Protein AF-A0A284VIN7-F1 (afdb_monomer_lite)

Secondary structure (DSSP, 8-state):
--PPPPHHHHHHTT--S-EEEEEETTEEEEEE--S---PPPSSHHHHHHHHHHHHHHHHHHHHTTSEEEEETTEEEE---

pLDDT: mean 78.19, std 10.75, range [51.03, 91.62]

Structure (mmCIF, N/CA/C/O backbone):
data_AF-A0A284VIN7-F1
#
_entry.id   AF-A0A284VIN7-F1
#
loop_
_atom_site.group_PDB
_atom_site.id
_atom_site.type_symbol
_atom_site.label_atom_id
_atom_site.label_alt_id
_atom_site.label_comp_id
_atom_site.label_asym_id
_atom_site.label_entity_id
_atom_site.label_seq_id
_atom_site.pdbx_PDB_ins_code
_atom_site.Cartn_x
_atom_site.Cartn_y
_atom_site.Cartn_z
_atom_site.occupancy
_atom_site.B_iso_or_equiv
_atom_site.auth_seq_id
_atom_site.auth_comp_id
_atom_site.auth_asym_id
_atom_site.auth_atom_id
_atom_site.pdbx_PDB_model_num
ATOM 1 N N . MET A 1 1 ? 18.593 8.035 -10.524 1.00 51.88 1 MET A N 1
ATOM 2 C CA . MET A 1 1 ? 18.074 7.992 -11.910 1.00 51.88 1 MET A CA 1
ATOM 3 C C . MET A 1 1 ? 16.904 7.027 -11.938 1.00 51.88 1 MET A C 1
ATOM 5 O O . MET A 1 1 ? 17.008 5.981 -11.314 1.00 51.88 1 MET A O 1
ATOM 9 N N . GLY A 1 2 ? 15.796 7.404 -12.574 1.00 79.00 2 GLY A N 1
ATOM 10 C CA . GLY A 1 2 ? 14.589 6.580 -12.682 1.00 79.00 2 GLY A CA 1
ATOM 11 C C . GLY A 1 2 ? 14.197 6.370 -14.142 1.00 79.00 2 GLY A C 1
ATOM 12 O O . GLY A 1 2 ? 14.717 7.051 -15.024 1.00 79.00 2 GLY A O 1
ATOM 13 N N . ILE A 1 3 ? 13.292 5.425 -14.386 1.00 83.06 3 ILE A N 1
ATOM 14 C CA . ILE A 1 3 ? 12.706 5.182 -15.707 1.00 83.06 3 ILE A CA 1
ATOM 15 C C . ILE A 1 3 ? 11.409 5.988 -15.786 1.00 83.06 3 ILE A C 1
ATOM 17 O O . ILE A 1 3 ? 10.551 5.861 -14.914 1.00 83.06 3 ILE A O 1
ATOM 21 N N . ILE A 1 4 ? 11.269 6.825 -16.814 1.00 86.69 4 ILE A N 1
ATOM 22 C CA . ILE A 1 4 ? 10.023 7.550 -17.079 1.00 86.69 4 ILE A CA 1
ATOM 23 C C . ILE A 1 4 ? 9.115 6.626 -17.890 1.00 86.69 4 ILE A C 1
ATOM 25 O O . ILE A 1 4 ? 9.470 6.234 -19.001 1.00 86.69 4 ILE A O 1
ATOM 29 N N . ILE A 1 5 ? 7.956 6.277 -17.330 1.00 84.44 5 ILE A N 1
ATOM 30 C CA . ILE A 1 5 ? 6.943 5.462 -18.009 1.00 84.44 5 ILE A CA 1
ATOM 31 C C . ILE A 1 5 ? 5.902 6.401 -18.636 1.00 84.44 5 ILE A C 1
ATOM 33 O O . ILE A 1 5 ? 5.341 7.239 -17.925 1.00 84.44 5 ILE A O 1
ATOM 37 N N . PRO A 1 6 ? 5.623 6.287 -19.947 1.00 89.38 6 PRO A N 1
ATOM 38 C CA . PRO A 1 6 ? 4.561 7.045 -20.596 1.00 89.38 6 PRO A CA 1
ATOM 39 C C . PRO A 1 6 ? 3.187 6.843 -19.945 1.00 89.38 6 PRO A C 1
ATOM 41 O O . PRO A 1 6 ? 2.800 5.727 -19.602 1.00 89.38 6 PRO A O 1
ATOM 44 N N . GLN A 1 7 ? 2.411 7.924 -19.844 1.00 86.00 7 GLN A N 1
ATOM 45 C CA . GLN A 1 7 ? 1.115 7.925 -19.159 1.00 86.00 7 GLN A CA 1
ATOM 46 C C . GLN A 1 7 ? 0.100 6.940 -19.757 1.00 86.00 7 GLN A C 1
ATOM 48 O O . GLN A 1 7 ? -0.664 6.338 -19.009 1.00 86.00 7 GLN A O 1
ATOM 53 N N . TYR A 1 8 ? 0.099 6.749 -21.080 1.00 91.62 8 TYR A N 1
ATOM 54 C CA . TYR A 1 8 ? -0.849 5.846 -21.742 1.00 91.62 8 TYR A CA 1
ATOM 55 C C . TYR A 1 8 ? -0.662 4.382 -21.302 1.00 91.62 8 TYR A C 1
ATOM 57 O O . TYR A 1 8 ? -1.649 3.699 -21.054 1.00 91.62 8 TYR A O 1
ATOM 65 N N . LEU A 1 9 ? 0.581 3.930 -21.080 1.00 87.12 9 LEU A N 1
ATOM 66 C CA . LEU A 1 9 ? 0.860 2.583 -20.562 1.00 87.12 9 LEU A CA 1
ATOM 67 C C . LEU A 1 9 ? 0.332 2.412 -19.135 1.00 87.12 9 LEU A C 1
ATOM 69 O O . LEU A 1 9 ? -0.231 1.378 -18.792 1.00 87.12 9 LEU A O 1
ATOM 73 N N . LEU A 1 10 ? 0.466 3.447 -18.300 1.00 84.44 10 LEU A N 1
ATOM 74 C CA . LEU A 1 10 ? -0.082 3.426 -16.943 1.00 84.44 10 LEU A CA 1
ATOM 75 C C . LEU A 1 10 ? -1.616 3.402 -16.953 1.00 84.44 10 LEU A C 1
ATOM 77 O O . LEU A 1 10 ? -2.212 2.746 -16.103 1.00 84.44 10 LEU A O 1
ATOM 81 N N . GLN A 1 11 ? -2.257 4.086 -17.905 1.00 86.94 11 GLN A N 1
ATOM 82 C CA . GLN A 1 11 ? -3.715 4.075 -18.061 1.00 86.94 11 GLN A CA 1
ATOM 83 C C . GLN A 1 11 ? -4.240 2.699 -18.481 1.00 86.94 11 GLN A C 1
ATOM 85 O O . GLN A 1 11 ? -5.213 2.231 -17.893 1.00 86.94 11 GLN A O 1
ATOM 90 N N . GLU A 1 12 ? -3.574 2.022 -19.421 1.00 86.88 12 GLU A N 1
ATOM 91 C CA . GLU A 1 12 ? -3.911 0.644 -19.817 1.00 86.88 12 GLU A CA 1
ATOM 92 C C . GLU A 1 12 ? -3.811 -0.342 -18.641 1.00 86.88 12 GLU A C 1
ATOM 94 O O . GLU A 1 12 ? -4.580 -1.298 -18.556 1.00 86.88 12 GLU A O 1
ATOM 99 N N . MET A 1 13 ? -2.912 -0.076 -17.689 1.00 82.75 13 MET A N 1
ATOM 100 C CA . MET A 1 13 ? -2.741 -0.863 -16.463 1.00 82.75 13 MET A CA 1
ATOM 101 C C . MET A 1 13 ? -3.698 -0.472 -15.320 1.00 82.75 13 MET A C 1
ATOM 103 O O . MET A 1 13 ? -3.630 -1.075 -14.248 1.00 82.75 13 MET A O 1
ATOM 107 N N . GLY A 1 14 ? -4.569 0.527 -15.509 1.00 83.69 14 GLY A N 1
ATOM 108 C CA . GLY A 1 14 ? -5.505 0.997 -14.480 1.00 83.69 14 GLY A CA 1
ATOM 109 C C . GLY A 1 14 ? -4.913 1.977 -13.461 1.00 83.69 14 GLY A C 1
ATOM 110 O O . GLY A 1 14 ? -5.406 2.045 -12.340 1.00 83.69 14 GLY A O 1
ATOM 111 N N . LEU A 1 15 ? -3.872 2.728 -13.840 1.00 84.50 15 LEU A N 1
ATOM 112 C CA . LEU A 1 15 ? -3.140 3.683 -12.992 1.00 84.50 15 LEU A CA 1
ATOM 113 C C . LEU A 1 15 ? -2.654 3.057 -11.671 1.00 84.50 15 LEU A C 1
ATOM 115 O O . LEU A 1 15 ? -3.014 3.527 -10.589 1.00 84.50 15 LEU A O 1
ATOM 119 N N . PRO A 1 16 ? -1.834 1.992 -11.736 1.00 81.06 16 PRO A N 1
ATOM 120 C CA . PRO A 1 16 ? -1.360 1.326 -10.535 1.00 81.06 16 PRO A CA 1
ATOM 121 C C . PRO A 1 16 ? -0.418 2.242 -9.745 1.00 81.06 16 PRO A C 1
ATOM 123 O O . PRO A 1 16 ? 0.572 2.743 -10.276 1.00 81.06 16 PRO A O 1
ATOM 126 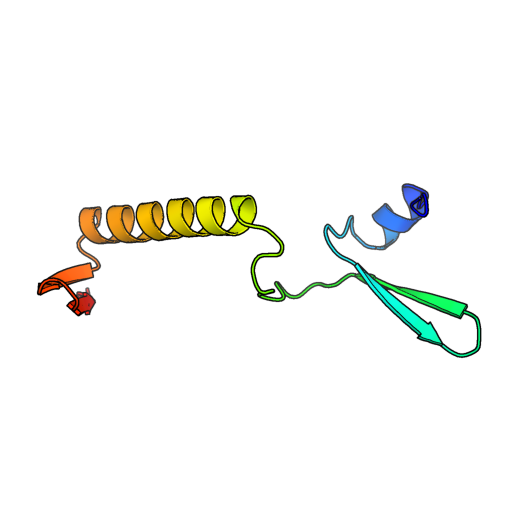N N . GLU A 1 17 ? -0.678 2.403 -8.447 1.00 78.81 17 GLU A N 1
ATOM 127 C CA . GLU A 1 17 ? 0.243 3.093 -7.529 1.00 78.81 17 GLU A CA 1
ATOM 128 C C . GLU A 1 17 ? 1.558 2.315 -7.345 1.00 78.81 17 GLU A C 1
ATOM 130 O O . GLU A 1 17 ? 2.600 2.891 -7.028 1.00 78.81 17 GLU A O 1
ATOM 135 N N . VAL A 1 18 ? 1.517 0.990 -7.544 1.00 79.06 18 VAL A N 1
ATOM 136 C CA . VAL A 1 18 ? 2.655 0.084 -7.369 1.00 79.06 18 VAL A CA 1
ATOM 137 C C . VAL A 1 18 ? 2.703 -0.934 -8.503 1.00 79.06 18 VAL A C 1
ATOM 139 O O . VAL A 1 18 ? 1.710 -1.587 -8.828 1.00 79.06 18 VAL A O 1
ATOM 142 N N . VAL A 1 19 ? 3.899 -1.118 -9.055 1.00 83.69 19 VAL A N 1
ATOM 143 C CA . VAL A 1 19 ? 4.196 -2.136 -10.062 1.00 83.69 19 VAL A CA 1
ATOM 144 C C . VAL A 1 19 ? 5.281 -3.081 -9.559 1.00 83.69 19 VAL A C 1
ATOM 146 O O . VAL A 1 19 ? 6.211 -2.661 -8.866 1.00 83.69 19 VAL A O 1
ATOM 149 N N . ASP A 1 20 ? 5.150 -4.360 -9.891 1.00 84.81 20 ASP A N 1
ATOM 150 C CA . ASP A 1 20 ? 6.239 -5.324 -9.769 1.00 84.81 20 ASP A CA 1
ATOM 151 C C . ASP A 1 20 ? 7.092 -5.281 -11.035 1.00 84.81 20 ASP A C 1
ATOM 153 O O . ASP A 1 20 ? 6.544 -5.190 -12.137 1.00 84.81 20 ASP A O 1
ATOM 157 N N . ILE A 1 21 ? 8.414 -5.332 -10.876 1.00 86.62 21 ILE A N 1
ATOM 158 C CA . ILE A 1 21 ? 9.368 -5.281 -11.986 1.00 86.62 21 ILE A CA 1
ATOM 159 C C . ILE A 1 21 ? 10.240 -6.525 -11.903 1.00 86.62 21 ILE A C 1
ATOM 161 O O . ILE A 1 21 ? 11.051 -6.665 -10.987 1.00 86.62 21 ILE A O 1
ATOM 165 N N . SER A 1 22 ? 10.092 -7.415 -12.881 1.00 88.50 22 SER A N 1
ATOM 166 C CA . SER A 1 22 ? 10.884 -8.640 -12.983 1.00 88.50 22 SER A CA 1
ATOM 167 C C . SER A 1 22 ? 11.711 -8.652 -14.266 1.00 88.50 22 SER A C 1
ATOM 169 O O . SER A 1 22 ? 11.301 -8.126 -15.300 1.00 88.50 22 SER A O 1
ATOM 171 N N . LEU A 1 23 ? 12.910 -9.232 -14.193 1.00 89.25 23 LEU A N 1
ATOM 172 C CA . LEU A 1 23 ? 13.781 -9.419 -15.348 1.00 89.25 23 LEU A CA 1
ATOM 173 C C . LEU A 1 23 ? 13.575 -10.835 -15.890 1.00 89.25 23 LEU A C 1
ATOM 175 O O . LEU A 1 23 ? 13.816 -11.812 -15.183 1.00 89.25 23 LEU A O 1
ATOM 179 N N . THR A 1 24 ? 13.146 -10.959 -17.141 1.00 88.56 24 THR A N 1
ATOM 180 C CA . THR A 1 24 ? 12.904 -12.256 -17.784 1.00 88.56 24 THR A CA 1
ATOM 181 C C . THR A 1 24 ? 13.520 -12.263 -19.175 1.00 88.56 24 THR A C 1
ATOM 183 O O . THR A 1 24 ? 13.122 -11.494 -20.044 1.00 88.56 24 THR A O 1
ATOM 186 N N . GLY A 1 25 ? 14.529 -13.115 -19.393 1.00 77.62 25 GLY A N 1
ATOM 187 C CA . GLY A 1 25 ? 15.125 -13.325 -20.720 1.00 77.62 25 GLY A CA 1
ATOM 188 C C . GLY A 1 25 ? 15.670 -12.058 -21.394 1.00 77.62 25 GLY A C 1
ATOM 189 O O . GLY A 1 25 ? 15.571 -11.927 -22.607 1.00 77.62 25 GLY A O 1
ATOM 190 N N . GLY A 1 26 ? 16.192 -11.102 -20.618 1.00 86.75 26 GLY A N 1
ATOM 191 C CA . GLY A 1 26 ? 16.690 -9.818 -21.135 1.00 86.75 26 GLY A CA 1
ATOM 192 C C . GLY A 1 26 ? 15.623 -8.732 -21.303 1.00 86.75 26 GLY A C 1
ATOM 193 O O . GLY A 1 26 ? 15.952 -7.625 -21.718 1.00 86.75 26 GLY A O 1
ATOM 194 N N . SER A 1 27 ? 14.370 -9.017 -20.943 1.00 84.12 27 SER A N 1
ATOM 195 C CA . SER A 1 27 ? 13.272 -8.047 -20.932 1.00 84.12 27 SER A CA 1
ATOM 196 C C . SER A 1 27 ? 12.877 -7.668 -19.505 1.00 84.12 27 SER A C 1
ATOM 198 O O . SER A 1 27 ? 12.996 -8.472 -18.579 1.00 84.12 27 SER A O 1
ATOM 200 N N . LEU A 1 28 ? 12.388 -6.438 -19.336 1.00 87.12 28 LEU A N 1
ATOM 201 C CA . LEU A 1 28 ? 11.760 -5.959 -18.105 1.00 87.12 28 LEU A CA 1
ATOM 202 C C . LEU A 1 28 ? 10.249 -6.154 -18.217 1.00 87.12 28 LEU A C 1
ATOM 204 O O . LEU A 1 28 ? 9.605 -5.537 -19.065 1.00 87.12 28 LEU A O 1
ATOM 208 N N . VAL A 1 29 ? 9.689 -7.000 -17.360 1.00 87.69 29 VAL A N 1
ATOM 209 C CA . VAL A 1 29 ? 8.244 -7.209 -17.248 1.00 87.69 29 VAL A CA 1
ATOM 210 C C . VAL A 1 29 ? 7.733 -6.374 -16.082 1.00 87.69 29 VAL A C 1
ATOM 212 O O . VAL A 1 29 ? 8.196 -6.533 -14.952 1.00 87.69 29 VAL A O 1
ATOM 215 N N . ILE A 1 30 ? 6.789 -5.479 -16.375 1.00 87.56 30 ILE A N 1
ATOM 216 C CA . ILE A 1 30 ? 6.162 -4.574 -15.410 1.00 87.56 30 ILE A CA 1
ATOM 217 C C . ILE A 1 30 ? 4.703 -4.996 -15.248 1.00 87.56 30 ILE A C 1
ATOM 219 O O . ILE A 1 30 ? 3.947 -4.997 -16.218 1.00 87.56 30 ILE A O 1
ATOM 223 N N . THR A 1 31 ? 4.295 -5.342 -14.031 1.00 86.12 31 THR A N 1
ATOM 224 C CA . THR A 1 31 ? 2.938 -5.839 -13.744 1.00 86.12 31 THR A CA 1
ATOM 225 C C . THR A 1 31 ? 2.276 -5.050 -12.618 1.00 86.12 31 THR A C 1
ATOM 227 O O . THR A 1 31 ? 2.934 -4.776 -11.612 1.00 86.12 31 THR A O 1
ATOM 230 N N . PRO A 1 32 ? 0.983 -4.688 -12.737 1.00 83.06 32 PRO A N 1
ATOM 231 C CA . PRO A 1 32 ? 0.283 -3.952 -11.692 1.00 83.06 32 PRO A CA 1
ATOM 232 C C . PRO A 1 32 ? 0.069 -4.847 -10.467 1.00 83.06 32 PRO A C 1
ATOM 234 O O . PRO A 1 32 ? -0.393 -5.987 -10.572 1.00 83.06 32 PRO A O 1
ATOM 237 N N . LEU A 1 33 ? 0.399 -4.332 -9.285 1.00 78.00 33 LEU A N 1
ATOM 238 C CA . LEU A 1 33 ? 0.268 -5.063 -8.029 1.00 78.00 33 LEU A CA 1
ATOM 239 C C . LEU A 1 33 ? -1.085 -4.733 -7.379 1.00 78.00 33 LEU A C 1
ATOM 241 O O . LEU A 1 33 ? -1.208 -3.796 -6.601 1.00 78.00 33 LEU A O 1
ATOM 245 N N . ASN A 1 34 ? -2.114 -5.536 -7.672 1.00 64.06 34 ASN A N 1
ATOM 246 C CA . ASN A 1 34 ? -3.479 -5.350 -7.135 1.00 64.06 34 ASN A CA 1
ATOM 247 C C . ASN A 1 34 ? -3.661 -5.794 -5.670 1.00 64.06 34 ASN A C 1
ATOM 249 O O . ASN A 1 34 ? -4.766 -5.743 -5.130 1.00 64.06 34 ASN A O 1
ATOM 253 N N . LYS A 1 35 ? -2.604 -6.270 -5.008 1.00 56.69 35 LYS A N 1
ATOM 254 C CA . LYS A 1 35 ? -2.637 -6.625 -3.586 1.00 56.69 35 LYS A CA 1
ATOM 255 C C . LYS A 1 35 ? -1.871 -5.575 -2.802 1.00 56.69 35 LYS A C 1
ATOM 257 O O . LYS A 1 35 ? -0.729 -5.278 -3.135 1.00 56.69 35 LYS A O 1
ATOM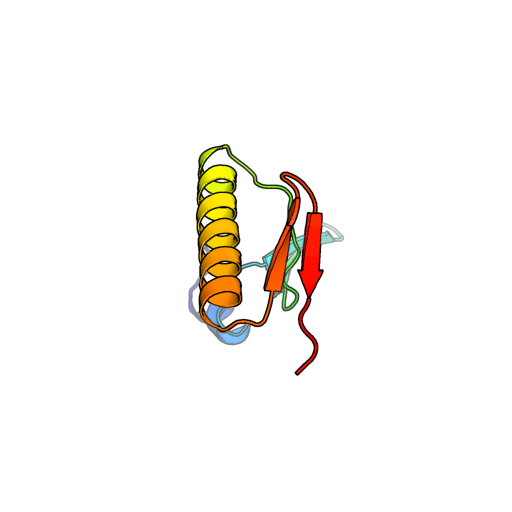 262 N N . ILE A 1 36 ? -2.473 -5.090 -1.715 1.00 51.62 36 ILE A N 1
ATOM 263 C CA . ILE A 1 36 ? -1.784 -4.300 -0.692 1.00 51.62 36 ILE A CA 1
ATOM 264 C C . ILE A 1 36 ? -0.716 -5.208 -0.075 1.00 51.62 36 ILE A C 1
ATOM 266 O O . ILE A 1 36 ? -0.973 -5.966 0.863 1.00 51.62 36 ILE A O 1
ATOM 270 N N . VAL A 1 37 ? 0.486 -5.197 -0.645 1.00 52.19 37 VAL A N 1
ATOM 271 C CA . VAL A 1 37 ? 1.635 -5.877 -0.057 1.00 52.19 37 VAL A CA 1
ATOM 272 C C . VAL A 1 37 ? 2.024 -5.039 1.148 1.00 52.19 37 VAL A C 1
ATOM 274 O O . VAL A 1 37 ? 2.614 -3.971 1.000 1.00 52.19 37 VAL A O 1
ATOM 277 N N . ARG A 1 38 ? 1.674 -5.510 2.350 1.00 51.03 38 ARG A N 1
ATOM 278 C CA . ARG A 1 38 ? 2.238 -4.987 3.599 1.00 51.03 38 ARG A CA 1
ATOM 279 C C . ARG A 1 38 ? 3.759 -5.132 3.521 1.00 51.03 38 ARG A C 1
ATOM 281 O O . ARG A 1 38 ? 4.292 -6.210 3.777 1.00 51.03 38 ARG A O 1
ATOM 288 N N . ARG A 1 39 ? 4.455 -4.068 3.126 1.00 56.50 39 ARG A N 1
ATOM 289 C CA . ARG A 1 39 ? 5.913 -3.977 3.234 1.00 56.50 39 ARG A CA 1
ATOM 290 C C . ARG A 1 39 ? 6.273 -3.468 4.624 1.00 56.50 39 ARG A C 1
ATOM 292 O O . ARG A 1 39 ? 5.487 -2.770 5.261 1.00 56.50 39 ARG A O 1
ATOM 299 N N . LYS A 1 40 ? 7.463 -3.846 5.099 1.00 57.44 40 LYS A N 1
ATOM 300 C CA . LYS A 1 40 ? 8.068 -3.144 6.232 1.00 57.44 40 LYS A CA 1
ATOM 301 C C . LYS A 1 40 ? 8.248 -1.669 5.832 1.00 57.44 40 LYS A C 1
ATOM 303 O O . LYS A 1 40 ? 8.555 -1.438 4.659 1.00 57.44 40 LYS A O 1
ATOM 308 N N . PRO A 1 41 ? 8.044 -0.720 6.760 1.00 60.38 41 PRO A N 1
ATOM 309 C CA . PRO A 1 41 ? 8.329 0.689 6.513 1.00 60.38 41 PRO A CA 1
ATOM 310 C C . PRO A 1 41 ? 9.736 0.832 5.934 1.00 60.38 41 PRO A C 1
ATOM 312 O O . PRO A 1 41 ? 10.661 0.165 6.410 1.00 60.38 41 PRO A O 1
ATOM 315 N N . ARG A 1 42 ? 9.875 1.624 4.874 1.00 61.72 42 ARG A N 1
ATOM 316 C CA . ARG A 1 42 ? 11.157 1.857 4.203 1.00 61.72 42 ARG A CA 1
ATOM 317 C C . ARG A 1 42 ? 12.032 2.773 5.044 1.00 61.72 42 ARG A C 1
ATOM 319 O O . ARG A 1 42 ? 13.213 2.486 5.182 1.00 61.72 42 ARG A O 1
ATOM 326 N N . ASP A 1 43 ? 11.406 3.774 5.664 1.00 65.06 43 ASP A N 1
ATOM 327 C CA . ASP A 1 43 ? 12.065 4.840 6.413 1.00 65.06 43 ASP A CA 1
ATOM 328 C C . ASP A 1 43 ? 11.310 5.173 7.724 1.00 65.06 43 ASP A C 1
ATOM 330 O O . ASP A 1 43 ? 10.163 4.760 7.950 1.00 65.06 43 ASP A O 1
ATOM 334 N N . GLU A 1 44 ? 11.952 5.936 8.614 1.00 67.19 44 GLU A N 1
ATOM 335 C CA . GLU A 1 44 ? 11.386 6.349 9.912 1.00 67.19 44 GLU A CA 1
ATOM 336 C C . GLU A 1 44 ? 10.102 7.186 9.763 1.00 67.19 44 GLU A C 1
ATOM 338 O O . GLU A 1 44 ? 9.163 7.018 10.546 1.00 67.19 44 GLU A O 1
ATOM 343 N N . ASP A 1 45 ? 10.004 8.002 8.710 1.00 62.16 45 ASP A N 1
ATOM 344 C CA . ASP A 1 45 ? 8.814 8.808 8.398 1.00 62.16 45 ASP A CA 1
ATOM 345 C C . ASP A 1 45 ? 7.591 7.947 8.050 1.00 62.16 45 ASP A C 1
ATOM 347 O O . ASP A 1 45 ? 6.469 8.223 8.476 1.00 62.16 45 ASP A O 1
ATOM 351 N N . GLU A 1 46 ? 7.792 6.842 7.332 1.00 61.97 46 GLU A N 1
ATOM 352 C CA . GLU A 1 46 ? 6.708 5.905 7.017 1.0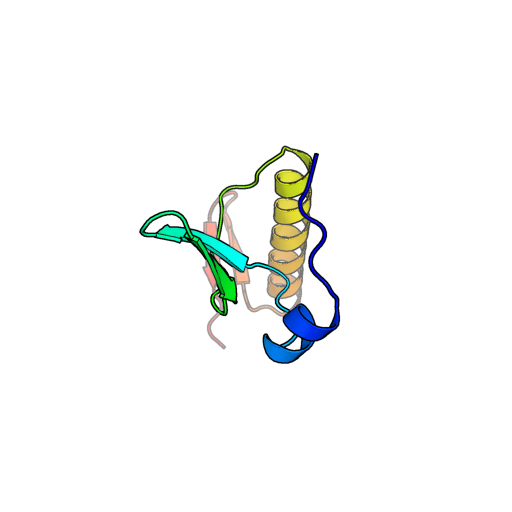0 61.97 46 GLU A CA 1
ATOM 353 C C . GLU A 1 46 ? 6.262 5.143 8.278 1.00 61.97 46 GLU A C 1
ATOM 355 O O . GLU A 1 46 ? 5.083 4.827 8.459 1.00 61.97 46 GLU A O 1
ATOM 360 N N . THR A 1 47 ? 7.197 4.912 9.202 1.00 69.50 47 THR A N 1
ATOM 361 C CA . THR A 1 47 ? 6.940 4.264 10.494 1.00 69.50 47 THR A CA 1
ATOM 362 C C . THR A 1 47 ? 6.128 5.173 11.421 1.00 69.50 47 THR A C 1
ATOM 364 O O . THR A 1 47 ? 5.156 4.724 12.037 1.00 69.50 47 THR A O 1
ATOM 367 N N . SER A 1 48 ? 6.481 6.459 11.491 1.00 71.56 48 SER A N 1
ATOM 368 C CA . SER A 1 48 ? 5.757 7.456 12.287 1.00 71.56 48 SER A CA 1
ATOM 369 C C . SER A 1 48 ? 4.358 7.726 11.715 1.00 71.56 48 SER A C 1
ATOM 371 O O . SER A 1 48 ? 3.374 7.754 12.465 1.00 71.56 48 SER A O 1
ATOM 373 N N . GLY A 1 49 ? 4.240 7.794 10.384 1.00 73.12 49 GLY A N 1
ATOM 374 C CA . GLY A 1 49 ? 2.966 7.874 9.673 1.00 73.12 49 GLY A CA 1
ATOM 375 C C . GLY A 1 49 ? 2.063 6.678 9.978 1.00 73.12 49 GLY A C 1
ATOM 376 O O . GLY A 1 49 ? 0.920 6.858 10.410 1.00 73.12 49 GLY A O 1
ATOM 377 N N . LEU A 1 50 ? 2.582 5.453 9.867 1.00 76.25 50 LEU A N 1
ATOM 378 C CA . LEU A 1 50 ? 1.830 4.238 10.193 1.00 76.25 50 LEU A CA 1
ATOM 379 C C . LEU A 1 50 ? 1.372 4.218 11.660 1.00 76.25 50 LEU A C 1
ATOM 381 O O . LEU A 1 50 ? 0.220 3.871 11.941 1.00 76.25 50 LEU A O 1
ATOM 385 N N . TYR A 1 51 ? 2.242 4.622 12.590 1.00 77.81 51 TYR A N 1
ATOM 386 C CA . TYR A 1 51 ? 1.912 4.697 14.013 1.00 77.81 51 TYR A CA 1
ATOM 387 C C . TYR A 1 51 ? 0.781 5.697 14.282 1.00 77.81 51 TYR A C 1
ATOM 389 O O . TYR A 1 51 ? -0.149 5.393 15.032 1.00 77.81 51 TYR A O 1
ATOM 397 N N . SER A 1 52 ? 0.809 6.861 13.627 1.00 76.75 52 SER A N 1
ATOM 398 C CA . SER A 1 52 ? -0.234 7.883 13.768 1.00 76.75 52 SER A CA 1
ATOM 399 C C . SER A 1 52 ? -1.608 7.381 13.297 1.00 76.75 52 SER A C 1
ATOM 401 O O . SER A 1 52 ? -2.607 7.548 14.002 1.00 76.75 52 SER A O 1
ATOM 403 N N . ILE A 1 53 ? -1.648 6.667 12.167 1.00 81.69 53 ILE A N 1
ATOM 404 C CA . ILE A 1 53 ? -2.866 6.066 11.607 1.00 81.69 53 ILE A CA 1
ATOM 405 C C . ILE A 1 53 ? -3.382 4.952 12.522 1.00 81.69 53 ILE A C 1
ATOM 407 O O . ILE A 1 53 ? -4.579 4.877 12.814 1.00 81.69 53 ILE A O 1
ATOM 411 N N . MET A 1 54 ? -2.485 4.089 13.006 1.00 83.06 54 MET A N 1
ATOM 412 C CA . MET A 1 54 ? -2.839 3.016 13.934 1.00 83.06 54 MET A CA 1
ATOM 413 C C . MET A 1 54 ? -3.433 3.580 15.229 1.00 83.06 54 MET A C 1
ATOM 415 O O . MET A 1 54 ? -4.497 3.127 15.660 1.00 83.06 54 MET A O 1
ATOM 419 N N . LYS A 1 55 ? -2.796 4.602 15.810 1.00 84.38 55 LYS A N 1
ATOM 420 C CA . LYS A 1 55 ? -3.272 5.282 17.019 1.00 84.38 55 LYS A CA 1
ATOM 421 C C . LYS A 1 55 ? -4.658 5.895 16.805 1.00 84.38 55 LYS A C 1
ATOM 423 O O . LYS A 1 55 ? -5.565 5.625 17.591 1.00 84.38 55 LYS A O 1
ATOM 428 N N . ALA A 1 56 ? -4.856 6.628 15.709 1.00 83.75 56 ALA A N 1
ATOM 429 C CA . ALA A 1 56 ? -6.144 7.240 15.380 1.00 83.75 56 ALA A CA 1
ATOM 430 C C . ALA A 1 56 ? -7.272 6.199 15.226 1.00 83.75 56 ALA A C 1
ATOM 432 O O . ALA A 1 56 ? -8.394 6.409 15.697 1.00 83.75 56 ALA A O 1
ATOM 433 N N . ASN A 1 57 ? -6.980 5.046 14.617 1.00 85.06 57 ASN A N 1
ATOM 434 C CA . ASN A 1 57 ? -7.949 3.961 14.455 1.00 85.06 57 ASN A CA 1
ATOM 435 C C . ASN A 1 57 ? -8.337 3.305 15.787 1.00 85.06 57 ASN A C 1
ATOM 437 O O . ASN A 1 57 ? -9.518 3.008 16.004 1.00 85.06 57 ASN A O 1
ATOM 441 N N . ILE A 1 58 ? -7.369 3.098 16.685 1.00 84.12 58 ILE A N 1
ATOM 442 C CA . ILE A 1 58 ? -7.619 2.567 18.032 1.00 84.12 58 ILE A CA 1
ATOM 443 C C . ILE A 1 58 ? -8.477 3.557 18.827 1.00 84.12 58 ILE A C 1
ATOM 445 O O . ILE A 1 58 ? -9.529 3.174 19.337 1.00 84.12 58 ILE A O 1
ATOM 449 N N . GLU A 1 59 ? -8.108 4.840 18.852 1.00 85.62 59 GLU A N 1
ATOM 450 C CA . GLU A 1 59 ? -8.876 5.890 19.537 1.00 85.62 59 GLU A CA 1
ATOM 451 C C . GLU A 1 59 ? -10.308 6.013 18.999 1.00 85.62 59 GLU A 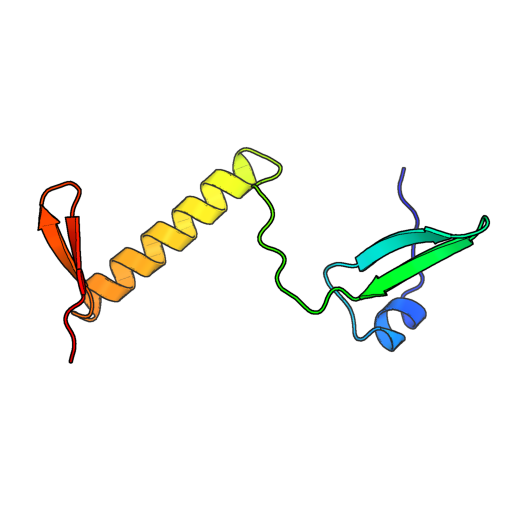C 1
ATOM 453 O O . GLU A 1 59 ? -11.262 6.120 19.772 1.00 85.62 59 GLU A O 1
ATOM 458 N N . SER A 1 60 ? -10.489 5.948 17.676 1.00 86.75 60 SER A N 1
ATOM 459 C CA . SER A 1 60 ? -11.816 5.945 17.046 1.00 86.75 60 SER A CA 1
ATOM 460 C C . SER A 1 60 ? -12.647 4.734 17.473 1.00 86.75 60 SER A C 1
ATOM 462 O O . S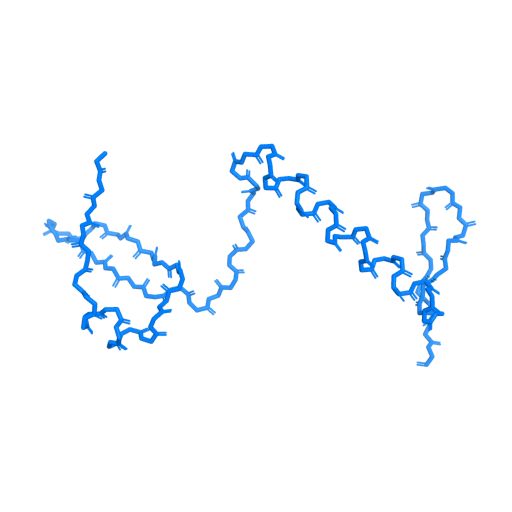ER A 1 60 ? -13.846 4.852 17.735 1.00 86.75 60 SER A O 1
ATOM 464 N N . SER A 1 61 ? -12.019 3.564 17.571 1.00 83.12 61 SER A N 1
ATOM 465 C CA . SER A 1 61 ? -12.697 2.326 17.953 1.00 83.12 61 SER A CA 1
ATOM 466 C C . SER A 1 61 ? -13.083 2.317 19.436 1.00 83.12 61 SER A C 1
ATOM 468 O O . SER A 1 61 ? -14.166 1.831 19.768 1.00 83.12 61 SER A O 1
ATOM 470 N N . ILE A 1 62 ? -12.262 2.925 20.301 1.00 84.19 62 ILE A N 1
ATOM 471 C CA . ILE A 1 62 ? -12.573 3.161 21.720 1.00 84.19 62 ILE A CA 1
ATOM 472 C C . ILE A 1 62 ? -13.747 4.135 21.855 1.00 84.19 62 ILE A C 1
ATOM 474 O O . ILE A 1 62 ? -14.711 3.833 22.553 1.00 84.19 62 ILE A O 1
ATOM 478 N N . LYS A 1 63 ? -13.728 5.267 21.132 1.00 84.12 63 LYS A N 1
ATOM 479 C CA . LYS A 1 63 ? -14.843 6.238 21.123 1.00 84.12 63 LYS A CA 1
ATOM 480 C C . LYS A 1 63 ? -16.167 5.612 20.680 1.00 84.12 63 LYS A C 1
ATOM 482 O O . LYS A 1 63 ? -17.221 5.992 21.173 1.00 84.12 63 LYS A O 1
ATOM 487 N N . LYS A 1 64 ? -16.115 4.648 19.758 1.00 85.62 64 LYS A N 1
ATOM 488 C CA . LYS A 1 64 ? -17.281 3.889 19.276 1.00 85.62 64 LYS A CA 1
ATOM 489 C C . LYS A 1 64 ? -17.698 2.743 20.209 1.00 85.62 64 LYS A C 1
ATOM 491 O O . LYS A 1 64 ? -18.624 2.018 19.864 1.00 85.62 64 LYS A O 1
ATOM 496 N N . GLY A 1 65 ? -17.005 2.533 21.331 1.00 81.44 65 GLY A N 1
ATOM 497 C CA . GLY A 1 65 ? -17.294 1.465 22.293 1.00 81.44 65 GLY A CA 1
ATOM 498 C C . GLY A 1 65 ? -16.955 0.049 21.813 1.00 81.44 65 GLY A C 1
ATOM 499 O O . GLY A 1 65 ? -17.307 -0.918 22.482 1.00 81.44 65 GLY A O 1
ATOM 500 N N . LYS A 1 66 ? -16.264 -0.098 20.673 1.00 81.94 66 LYS A N 1
ATOM 501 C CA . LYS A 1 66 ? -15.943 -1.4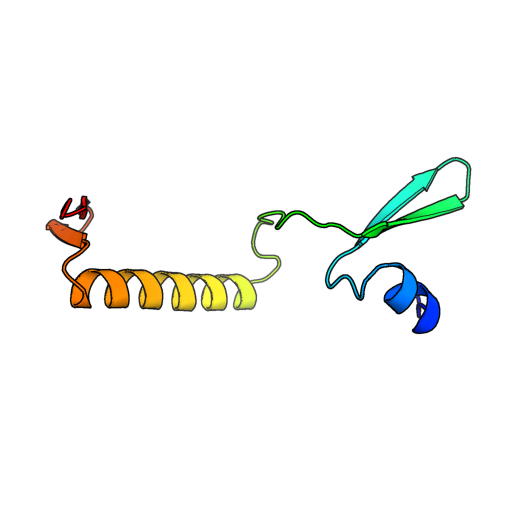07 20.067 1.00 81.94 66 LYS A CA 1
ATOM 502 C C . LYS A 1 66 ? -14.753 -2.106 20.726 1.00 81.94 66 LYS A C 1
ATOM 504 O O . LYS A 1 66 ? -14.551 -3.301 20.522 1.00 81.94 66 LYS A O 1
ATOM 509 N N . VAL A 1 67 ? -13.923 -1.350 21.438 1.00 81.88 67 VAL A N 1
ATOM 510 C CA . VAL A 1 67 ? -12.722 -1.839 22.124 1.00 81.88 67 VAL A CA 1
ATOM 511 C C . VAL A 1 67 ? -12.560 -1.074 23.428 1.00 81.88 67 VAL A C 1
ATOM 513 O O . VAL A 1 67 ? -12.803 0.135 23.466 1.00 81.88 67 VAL A O 1
ATOM 516 N N . LYS A 1 68 ? -12.128 -1.763 24.480 1.00 83.69 68 LYS A N 1
ATOM 517 C CA . LYS A 1 68 ? -11.868 -1.186 25.801 1.00 83.69 68 LYS A CA 1
ATOM 518 C C . LYS A 1 68 ? -10.503 -1.651 26.304 1.00 83.69 68 LYS A C 1
ATOM 520 O O . LYS A 1 68 ? -10.138 -2.807 26.121 1.00 83.69 68 LYS A O 1
ATOM 525 N N . TRP A 1 69 ? -9.758 -0.760 26.950 1.00 80.62 69 TRP A N 1
ATOM 526 C CA . TRP A 1 69 ? -8.549 -1.142 27.680 1.00 80.62 69 TRP A CA 1
ATOM 527 C C . TRP A 1 69 ? -8.931 -1.898 28.953 1.00 80.62 69 TRP A C 1
ATOM 529 O O . TRP A 1 69 ? -9.727 -1.396 29.750 1.00 80.62 69 TRP A O 1
ATOM 539 N N . ILE A 1 70 ? -8.376 -3.097 29.122 1.00 83.81 70 ILE A N 1
ATOM 540 C CA . ILE A 1 70 ? -8.476 -3.866 30.368 1.00 83.81 70 ILE A CA 1
ATOM 541 C C . ILE A 1 70 ? -7.334 -3.438 31.296 1.00 83.81 70 ILE A C 1
ATOM 543 O O . ILE A 1 70 ? -7.576 -3.125 32.455 1.00 83.81 70 ILE A O 1
ATOM 547 N N . ASN A 1 71 ? -6.114 -3.367 30.749 1.00 83.38 71 ASN A N 1
ATOM 548 C CA . ASN A 1 71 ? -4.865 -3.038 31.441 1.00 83.38 71 ASN A CA 1
ATOM 549 C C . ASN A 1 71 ? -3.961 -2.176 30.536 1.00 83.38 71 ASN A C 1
ATOM 551 O O . ASN A 1 71 ? -4.298 -1.917 29.383 1.00 83.38 71 ASN A O 1
ATOM 555 N N . GLU A 1 72 ? -2.767 -1.797 31.008 1.00 80.38 72 GLU A N 1
ATOM 556 C CA . GLU A 1 72 ? -1.791 -0.993 30.240 1.00 80.38 72 GLU A CA 1
ATOM 557 C C . GLU A 1 72 ? -1.341 -1.630 28.911 1.00 80.38 72 GLU A C 1
ATOM 559 O O . GLU A 1 72 ? -0.851 -0.933 28.024 1.00 80.38 72 GLU A O 1
ATOM 564 N N . ARG A 1 73 ? -1.479 -2.955 28.760 1.00 79.25 73 ARG A N 1
ATOM 565 C CA . ARG A 1 73 ? -1.037 -3.706 27.569 1.00 79.25 73 ARG A CA 1
ATOM 566 C C . ARG A 1 73 ? -2.123 -4.563 26.923 1.00 79.25 73 ARG A C 1
ATOM 568 O O . ARG A 1 73 ? -1.856 -5.203 25.910 1.00 79.25 73 ARG A O 1
ATOM 575 N N . GLU A 1 74 ? -3.332 -4.580 27.479 1.00 83.00 74 GLU A N 1
ATOM 576 C CA . GLU A 1 74 ? -4.396 -5.498 27.062 1.00 83.00 74 GLU A CA 1
ATOM 577 C C . GLU A 1 74 ? -5.659 -4.728 26.673 1.00 83.00 74 GLU A C 1
ATOM 579 O O . GLU A 1 74 ? -6.156 -3.891 27.431 1.00 83.00 74 GLU A O 1
ATOM 584 N N . MET A 1 75 ? -6.192 -5.038 25.489 1.00 83.12 75 MET A N 1
ATOM 585 C CA . MET A 1 75 ? -7.465 -4.518 24.992 1.00 83.12 75 MET A CA 1
ATOM 586 C C . MET A 1 75 ? -8.453 -5.654 24.757 1.00 83.12 75 MET A C 1
ATOM 588 O O . MET A 1 75 ? -8.122 -6.649 24.113 1.00 83.12 75 MET A O 1
ATOM 592 N N . GLU A 1 76 ? -9.687 -5.454 25.209 1.00 85.62 76 GLU A N 1
ATOM 593 C CA . GLU A 1 76 ? -10.822 -6.320 24.913 1.00 85.62 76 GLU A CA 1
ATOM 594 C C . GLU A 1 76 ? -11.630 -5.761 23.754 1.00 85.62 76 GLU A C 1
ATOM 596 O O . GLU A 1 76 ? -11.914 -4.561 23.703 1.00 85.62 76 GLU A O 1
ATOM 601 N N . ARG A 1 77 ? -12.066 -6.637 22.850 1.00 81.31 77 ARG A N 1
ATOM 602 C CA . ARG A 1 77 ? -13.047 -6.281 21.831 1.00 81.31 77 ARG A CA 1
ATOM 603 C C . ARG A 1 77 ? -14.445 -6.490 22.398 1.00 81.31 77 ARG A C 1
ATOM 605 O O . ARG A 1 77 ? -14.837 -7.621 22.664 1.00 81.31 77 ARG A O 1
ATOM 612 N N . THR A 1 78 ? -15.211 -5.415 22.512 1.00 75.00 78 THR A N 1
ATOM 613 C CA . THR A 1 78 ? -16.625 -5.490 22.868 1.00 75.00 78 THR A CA 1
ATOM 614 C C . THR A 1 78 ? -17.386 -5.998 21.644 1.00 75.00 78 THR A C 1
ATOM 616 O O . THR A 1 78 ? -17.496 -5.299 20.633 1.00 75.00 78 THR A O 1
ATOM 619 N N . ILE A 1 79 ? -17.841 -7.251 21.685 1.00 66.19 79 ILE A N 1
ATOM 620 C CA . ILE A 1 79 ? -18.752 -7.793 20.673 1.00 66.19 79 ILE A CA 1
ATOM 621 C C . ILE A 1 79 ? -20.124 -7.173 20.960 1.00 66.19 79 ILE A C 1
ATOM 623 O O . ILE A 1 79 ? -20.731 -7.479 21.983 1.00 66.19 79 ILE A O 1
ATOM 627 N N . CYS A 1 80 ? -20.560 -6.258 20.094 1.00 52.97 80 CYS A N 1
ATOM 628 C CA . CYS A 1 80 ? -21.961 -5.854 19.993 1.00 52.97 80 CYS A CA 1
ATOM 629 C C . CYS A 1 80 ? -22.661 -6.734 18.963 1.00 52.97 80 CYS A C 1
ATOM 631 O O . CYS A 1 80 ? -22.028 -6.992 17.910 1.00 52.97 80 CYS A O 1
#

Foldseek 3Di:
DDDDDDPVVCVVLVVAPDWDWDQDPNDTDTHRDPDPPPDDDPDPVSVVVVVVVVVVVVVVCVVVVQWDDPDPPDIDGDDD

Radius of gyration: 20.17 Å; chains: 1; bounding box: 40×22×53 Å

Sequence (80 aa):
MGIIIPQYLLQEMGLPEVVDISLTGGSLVITPLNKIVRRKPRDEDETSGLYSIMKANIESSIKKGKVKWINEREMERTIC

Organism: NCBI:txid1392998